Protein AF-A0A2Z6E6F2-F1 (afdb_monomer_lite)

Sequence (59 aa):
MRVHRGCIVNLDGLTEIEPLESGDARLKLRDGTLLPCSRRYRAQLRERSGEPAAADVRG

Secondary structure (DSSP, 8-state):
-EEETTEE--GGGEEEEEEPTTS-EEEEETTS-EEEE-HHHHHHHHHHH---SS-----

InterPro domains:
  IPR007492 LytTR DNA-binding domain [PF04397] (1-48)
  IPR007492 LytTR DNA-binding domain [PS50930] (1-51)
  IPR046947 Transcriptional regulatory protein LytR-like [PTHR37299] (1-50)

Foldseek 3Di:
DDFDPPDDDDLVQWDDWAQDPVRWIWTQGVVRDIDTGGNVCVVVSCVVNVPVPPPPPPD

Organism: NCBI:txid2010829

Structure (mmCIF, N/CA/C/O backbone):
data_AF-A0A2Z6E6F2-F1
#
_entry.id   AF-A0A2Z6E6F2-F1
#
loop_
_atom_site.group_PDB
_atom_site.id
_atom_site.type_symbol
_atom_site.label_atom_id
_atom_site.label_alt_id
_atom_site.label_comp_id
_atom_site.label_asym_id
_atom_site.label_entity_id
_atom_site.label_seq_id
_atom_site.pdbx_PDB_ins_code
_atom_site.Cartn_x
_atom_site.Cartn_y
_atom_site.Cartn_z
_atom_site.occupancy
_atom_site.B_iso_or_equiv
_atom_site.auth_seq_id
_atom_site.auth_comp_id
_atom_site.auth_asym_id
_atom_site.auth_atom_id
_atom_site.pdbx_PDB_model_num
ATOM 1 N N . MET A 1 1 ? -1.745 -9.507 -0.825 1.00 82.44 1 MET A N 1
ATOM 2 C CA . MET A 1 1 ? -0.453 -9.388 -1.536 1.00 82.44 1 MET A CA 1
ATOM 3 C C . MET A 1 1 ? 0.622 -8.837 -0.610 1.00 82.44 1 MET A C 1
ATOM 5 O O . MET A 1 1 ? 0.344 -7.901 0.125 1.00 82.44 1 MET A O 1
ATOM 9 N N . ARG A 1 2 ? 1.843 -9.385 -0.628 1.00 88.06 2 ARG A N 1
ATOM 10 C CA . ARG A 1 2 ? 2.954 -8.856 0.179 1.00 88.06 2 ARG A CA 1
ATOM 11 C C . ARG A 1 2 ? 3.567 -7.624 -0.490 1.00 88.06 2 ARG A C 1
ATOM 13 O O . ARG A 1 2 ? 3.905 -7.684 -1.666 1.00 88.06 2 ARG A O 1
ATOM 20 N N . VAL A 1 3 ? 3.697 -6.534 0.263 1.00 87.69 3 VAL A N 1
ATOM 21 C CA . VAL A 1 3 ? 4.181 -5.229 -0.239 1.00 87.69 3 VAL A CA 1
ATOM 22 C C . VAL A 1 3 ? 5.424 -4.728 0.490 1.00 87.69 3 VAL A C 1
ATOM 24 O O . VAL A 1 3 ? 6.129 -3.852 0.00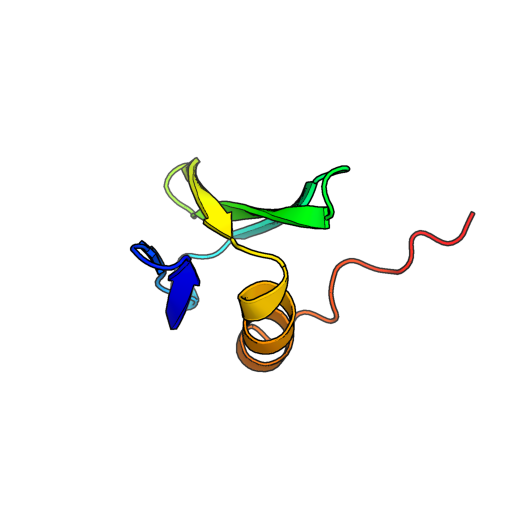0 1.00 87.69 3 VAL A O 1
ATOM 27 N N . HIS A 1 4 ? 5.738 -5.326 1.635 1.00 90.50 4 HIS A N 1
ATOM 28 C CA . HIS A 1 4 ? 6.945 -5.069 2.408 1.00 90.50 4 HIS A CA 1
ATOM 29 C C . HIS A 1 4 ? 7.350 -6.357 3.141 1.00 90.50 4 HIS A C 1
ATOM 31 O O . HIS A 1 4 ? 6.535 -7.273 3.301 1.00 90.50 4 HIS A O 1
ATOM 37 N N . ARG A 1 5 ? 8.588 -6.438 3.650 1.00 84.50 5 ARG A N 1
ATOM 38 C CA . ARG A 1 5 ? 9.099 -7.640 4.352 1.00 84.50 5 ARG A CA 1
ATOM 39 C C . ARG A 1 5 ? 8.212 -8.113 5.517 1.00 84.50 5 ARG A C 1
ATOM 41 O O . ARG A 1 5 ? 8.187 -9.300 5.819 1.00 84.50 5 ARG A O 1
ATOM 48 N N . GLY A 1 6 ? 7.417 -7.221 6.105 1.00 88.06 6 GLY A N 1
ATOM 49 C CA . GLY A 1 6 ? 6.466 -7.530 7.179 1.00 88.06 6 GLY A CA 1
ATOM 50 C C . GLY A 1 6 ? 5.034 -7.058 6.928 1.00 88.06 6 GLY A C 1
ATOM 51 O O . GLY A 1 6 ? 4.257 -7.044 7.871 1.00 88.06 6 GLY A O 1
ATOM 52 N N . CYS A 1 7 ? 4.675 -6.649 5.704 1.00 87.88 7 CYS A N 1
ATOM 53 C CA . CYS A 1 7 ? 3.348 -6.082 5.436 1.00 87.88 7 CYS A CA 1
ATOM 54 C C . CYS A 1 7 ? 2.675 -6.753 4.240 1.00 87.88 7 CYS A C 1
ATOM 56 O O . CYS A 1 7 ? 3.290 -6.961 3.186 1.00 87.88 7 CYS A O 1
ATOM 58 N N . ILE A 1 8 ? 1.392 -7.057 4.412 1.00 89.19 8 ILE A N 1
ATOM 59 C CA . ILE A 1 8 ? 0.509 -7.624 3.396 1.00 89.19 8 ILE A CA 1
ATOM 60 C C . ILE A 1 8 ? -0.691 -6.686 3.261 1.00 89.19 8 ILE A C 1
ATOM 62 O O . ILE A 1 8 ? -1.239 -6.244 4.263 1.00 89.19 8 ILE A O 1
ATOM 66 N N . VAL A 1 9 ? -1.082 -6.390 2.025 1.00 87.81 9 VAL A N 1
ATOM 67 C CA . VAL A 1 9 ? -2.232 -5.549 1.682 1.00 87.81 9 VAL A CA 1
ATOM 68 C C . VAL A 1 9 ? -3.299 -6.365 0.956 1.00 87.81 9 VAL A C 1
ATOM 70 O O . VAL A 1 9 ? -2.972 -7.317 0.236 1.00 87.81 9 VAL A O 1
ATOM 73 N N . ASN A 1 10 ? -4.565 -5.986 1.110 1.00 89.75 10 ASN A N 1
ATOM 74 C CA . ASN A 1 10 ? -5.633 -6.439 0.227 1.00 89.75 10 ASN A CA 1
ATOM 75 C C . ASN A 1 10 ? -5.721 -5.498 -0.987 1.00 89.75 10 ASN A C 1
ATOM 77 O O . ASN A 1 10 ? -5.915 -4.301 -0.803 1.00 89.75 10 ASN A O 1
ATOM 81 N N . LEU A 1 11 ? -5.567 -6.032 -2.204 1.00 84.81 11 LEU A N 1
ATOM 82 C CA . LEU A 1 11 ? -5.609 -5.231 -3.436 1.00 84.81 11 LEU A CA 1
ATOM 83 C C . LEU A 1 11 ? -6.999 -4.651 -3.705 1.00 84.81 11 LEU A C 1
ATOM 85 O O . LEU A 1 11 ? -7.093 -3.569 -4.259 1.00 84.81 11 LEU A O 1
ATOM 89 N N . ASP A 1 12 ? -8.052 -5.329 -3.249 1.00 86.31 12 ASP A N 1
ATOM 90 C CA . ASP A 1 12 ? -9.434 -4.849 -3.350 1.00 86.31 12 ASP A CA 1
ATOM 91 C C . ASP A 1 12 ? -9.661 -3.551 -2.553 1.00 86.31 12 ASP A C 1
ATOM 93 O O . ASP A 1 12 ? -10.441 -2.685 -2.931 1.00 86.31 12 ASP A O 1
ATOM 97 N N . GLY A 1 13 ? -8.919 -3.384 -1.454 1.00 86.75 13 GLY A N 1
ATOM 98 C CA . GLY A 1 13 ? -8.986 -2.196 -0.610 1.00 86.75 13 GLY A CA 1
ATOM 99 C C . GLY A 1 13 ? -8.004 -1.093 -0.996 1.00 86.75 13 GLY A C 1
ATOM 100 O O . GLY A 1 13 ? -7.975 -0.079 -0.301 1.00 86.75 13 GLY A O 1
ATOM 101 N N . LEU A 1 14 ? -7.176 -1.291 -2.026 1.00 87.38 14 LEU A N 1
ATOM 102 C CA . LEU A 1 14 ? -6.178 -0.321 -2.468 1.00 87.38 14 LEU A CA 1
ATOM 103 C C . LEU A 1 14 ? -6.853 0.779 -3.288 1.00 87.38 14 LEU A C 1
ATOM 105 O O . LEU A 1 14 ? -7.539 0.490 -4.260 1.00 87.38 14 LEU A O 1
ATOM 109 N N . THR A 1 15 ? -6.639 2.034 -2.905 1.00 89.00 15 THR A N 1
ATOM 110 C CA . THR A 1 15 ? -7.236 3.188 -3.589 1.00 89.00 15 THR A CA 1
ATOM 111 C C . THR A 1 15 ? 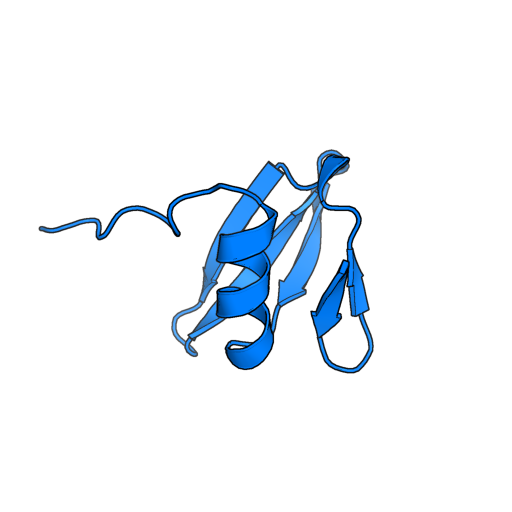-6.217 4.075 -4.280 1.00 89.00 15 THR A C 1
ATOM 113 O O . THR A 1 15 ? -6.567 4.745 -5.240 1.00 89.00 15 THR A O 1
ATOM 116 N N . GLU A 1 16 ? -4.979 4.127 -3.786 1.00 85.62 16 GLU A N 1
ATOM 117 C CA . GLU A 1 16 ? -3.950 5.017 -4.330 1.00 85.62 16 GLU A CA 1
ATOM 118 C C . GLU A 1 16 ? -2.547 4.437 -4.110 1.00 85.62 16 GLU A C 1
ATOM 120 O O . GLU A 1 16 ? -2.276 3.798 -3.084 1.00 85.62 16 GLU A O 1
ATOM 125 N N . ILE A 1 17 ? -1.646 4.689 -5.063 1.00 86.25 17 ILE A N 1
ATOM 126 C CA . ILE A 1 17 ? -0.237 4.287 -5.011 1.00 86.25 17 ILE A CA 1
ATOM 127 C C . ILE A 1 17 ? 0.645 5.513 -5.260 1.00 86.25 17 ILE A C 1
ATOM 129 O O . ILE A 1 17 ? 0.893 5.900 -6.401 1.00 86.25 17 ILE A O 1
ATOM 133 N N . GLU A 1 18 ? 1.196 6.081 -4.195 1.00 85.81 18 GLU A N 1
ATOM 134 C CA . GLU A 1 18 ? 2.082 7.239 -4.271 1.00 85.81 18 GLU A CA 1
ATOM 135 C C . GLU A 1 18 ? 3.554 6.795 -4.343 1.00 85.81 18 GLU A C 1
ATOM 137 O O . GLU A 1 18 ? 4.050 6.143 -3.421 1.00 85.81 18 GLU A O 1
ATOM 142 N N . PRO A 1 19 ? 4.301 7.087 -5.423 1.00 84.25 19 PRO A N 1
ATOM 143 C CA . PRO A 1 19 ? 5.756 6.943 -5.416 1.00 84.25 19 PRO A CA 1
ATOM 144 C C . PRO A 1 19 ? 6.401 7.911 -4.418 1.00 84.25 19 PRO A C 1
ATOM 146 O O . PRO A 1 19 ? 6.040 9.079 -4.353 1.00 84.25 19 PRO A O 1
ATOM 149 N N . LEU A 1 20 ? 7.393 7.427 -3.675 1.00 85.06 20 LEU A N 1
ATOM 150 C CA . LEU A 1 20 ? 8.241 8.251 -2.817 1.00 85.06 20 LEU A CA 1
ATOM 151 C C . LEU A 1 20 ? 9.554 8.568 -3.539 1.00 85.06 20 LEU A C 1
ATOM 153 O O . LEU A 1 20 ? 10.033 7.777 -4.351 1.00 85.06 20 LEU A O 1
ATOM 157 N N . GLU A 1 21 ? 10.179 9.687 -3.185 1.00 81.19 21 GLU A N 1
ATOM 158 C CA . GLU A 1 21 ? 11.452 10.158 -3.758 1.00 81.19 21 GLU A CA 1
ATOM 159 C C . GLU A 1 21 ? 12.607 9.174 -3.500 1.00 81.19 21 GLU A C 1
ATOM 161 O O . GLU A 1 21 ? 13.479 8.966 -4.340 1.00 81.19 21 GLU A O 1
ATOM 166 N N . SER A 1 22 ? 12.564 8.459 -2.370 1.00 80.75 22 SER A N 1
ATOM 167 C CA . SER A 1 22 ? 13.477 7.348 -2.059 1.00 80.75 22 SER A CA 1
ATOM 168 C C . SER A 1 22 ? 13.268 6.122 -2.965 1.00 80.75 22 SER A C 1
ATOM 170 O O . SER A 1 22 ? 14.027 5.156 -2.912 1.00 80.75 22 SER A O 1
ATOM 172 N N . GLY A 1 23 ? 12.239 6.141 -3.815 1.00 81.81 23 GLY A N 1
ATOM 173 C CA .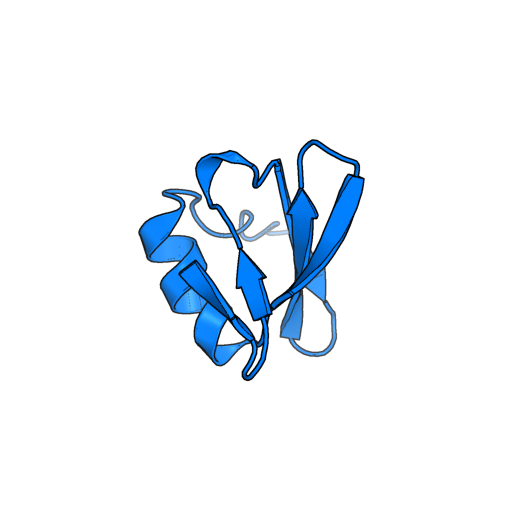 GLY A 1 23 ? 11.817 5.109 -4.760 1.00 81.81 23 GLY A CA 1
ATOM 174 C C . GLY A 1 23 ? 11.145 3.887 -4.140 1.00 81.81 23 GLY A C 1
ATOM 175 O O . GLY A 1 23 ? 10.979 2.878 -4.826 1.00 81.81 23 GLY A O 1
ATOM 176 N N . ASP A 1 24 ? 10.765 3.965 -2.869 1.00 85.94 24 ASP A N 1
ATOM 177 C CA . ASP A 1 24 ? 9.682 3.160 -2.310 1.00 85.94 24 ASP A CA 1
ATOM 178 C C . ASP A 1 24 ? 8.323 3.758 -2.719 1.00 85.94 24 ASP A C 1
ATOM 180 O O . ASP A 1 24 ? 8.254 4.726 -3.478 1.00 85.94 24 ASP A O 1
ATOM 184 N N . ALA A 1 25 ? 7.222 3.166 -2.269 1.00 88.50 25 ALA A N 1
ATOM 185 C CA . ALA A 1 25 ? 5.882 3.683 -2.517 1.00 88.50 25 ALA A CA 1
ATOM 186 C C . ALA A 1 25 ? 5.036 3.670 -1.245 1.00 88.50 25 ALA A C 1
ATOM 188 O O . ALA A 1 25 ? 5.249 2.849 -0.350 1.00 88.50 25 ALA A O 1
ATOM 189 N N . ARG A 1 26 ? 4.051 4.558 -1.178 1.00 90.56 26 ARG A N 1
ATOM 190 C CA . ARG A 1 26 ? 2.998 4.574 -0.170 1.00 90.56 26 ARG A CA 1
ATOM 191 C C . ARG A 1 26 ? 1.706 4.085 -0.797 1.00 90.56 26 ARG A C 1
ATOM 193 O O . ARG A 1 26 ? 1.322 4.523 -1.872 1.00 90.56 26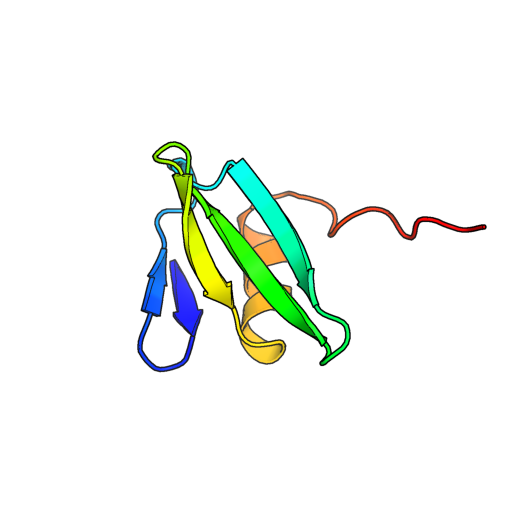 ARG A O 1
ATOM 200 N N . LEU A 1 27 ? 1.058 3.150 -0.124 1.00 90.12 27 LEU A N 1
ATOM 201 C CA . LEU A 1 27 ? -0.234 2.616 -0.522 1.00 90.12 27 LEU A CA 1
ATOM 202 C C . LEU A 1 27 ? -1.290 3.211 0.377 1.00 90.12 27 LEU A C 1
ATOM 204 O O . LEU A 1 27 ? -1.156 3.122 1.597 1.00 90.12 27 LEU A O 1
ATOM 208 N N . LYS A 1 28 ? -2.336 3.764 -0.213 1.00 91.38 28 LYS A N 1
ATOM 209 C CA . LYS A 1 28 ? -3.493 4.266 0.511 1.00 91.38 28 LYS A CA 1
ATOM 210 C C . LYS A 1 28 ? -4.642 3.299 0.324 1.00 91.38 28 LYS A C 1
ATOM 212 O O . LYS A 1 28 ? -4.925 2.878 -0.797 1.00 91.38 28 LYS A O 1
ATOM 217 N N . LEU A 1 29 ? -5.245 2.902 1.434 1.00 89.62 29 LEU A N 1
ATOM 218 C CA . LEU A 1 29 ? -6.411 2.030 1.442 1.00 89.62 29 LEU A CA 1
ATOM 219 C C . LEU A 1 29 ? -7.691 2.852 1.519 1.00 89.62 29 LEU A C 1
ATOM 221 O O . LEU A 1 29 ? -7.666 4.000 1.962 1.00 89.62 29 LEU A O 1
ATOM 225 N N . ARG A 1 30 ? -8.826 2.228 1.188 1.00 88.25 30 ARG A N 1
ATOM 226 C CA . ARG A 1 30 ? -10.148 2.880 1.239 1.00 88.25 30 ARG A CA 1
ATOM 227 C C . ARG A 1 30 ? -10.497 3.456 2.608 1.00 88.25 30 ARG A C 1
ATOM 229 O O . ARG A 1 30 ? -11.259 4.405 2.700 1.00 88.25 30 ARG A O 1
ATOM 236 N N . ASP A 1 31 ? -9.944 2.855 3.655 1.00 88.25 31 ASP A N 1
ATOM 237 C CA . ASP A 1 31 ? -10.133 3.260 5.048 1.00 88.25 31 ASP A CA 1
ATOM 238 C C . ASP A 1 31 ? -9.228 4.447 5.448 1.00 88.25 31 ASP A C 1
ATOM 240 O O . ASP A 1 31 ? -9.240 4.907 6.580 1.00 88.25 31 ASP A O 1
ATOM 244 N N . GLY A 1 32 ? -8.389 4.936 4.529 1.00 89.44 32 GLY A N 1
ATOM 245 C CA . GLY A 1 32 ? -7.392 5.980 4.785 1.00 89.44 32 GLY A CA 1
ATOM 246 C C . GLY A 1 32 ? -6.070 5.457 5.352 1.00 89.44 32 GLY A C 1
ATOM 247 O O . GLY A 1 32 ? -5.117 6.220 5.495 1.00 89.44 32 GLY A O 1
ATOM 248 N N . THR A 1 33 ? -5.969 4.155 5.631 1.00 90.50 33 THR A N 1
ATOM 249 C CA . THR A 1 33 ? -4.723 3.528 6.095 1.00 90.50 33 THR A CA 1
ATOM 250 C C . THR A 1 33 ? -3.614 3.674 5.051 1.00 90.50 33 THR A C 1
ATOM 252 O O . THR A 1 33 ? -3.814 3.359 3.877 1.00 90.50 33 THR A O 1
ATOM 255 N N . LEU A 1 34 ? -2.424 4.089 5.497 1.00 90.88 34 LEU A N 1
ATOM 256 C CA . LEU A 1 34 ? -1.228 4.213 4.667 1.00 90.88 34 LEU A CA 1
ATOM 257 C C . LEU A 1 34 ? -0.233 3.089 4.971 1.00 90.88 34 LEU A C 1
ATOM 259 O O . LEU A 1 34 ? 0.222 2.949 6.106 1.00 90.88 34 LEU A O 1
ATOM 263 N N . LEU A 1 35 ? 0.151 2.321 3.953 1.00 89.44 35 LEU A N 1
ATOM 264 C CA . LEU A 1 35 ? 1.121 1.233 4.074 1.00 89.44 35 LEU A CA 1
ATOM 265 C C . LEU A 1 35 ? 2.385 1.509 3.253 1.00 89.44 35 LEU A C 1
ATOM 267 O O . LEU A 1 35 ? 2.289 1.937 2.102 1.00 89.44 35 LEU A O 1
ATOM 271 N N . PRO A 1 36 ? 3.580 1.223 3.796 1.00 90.19 36 PRO A N 1
ATOM 272 C CA . PRO A 1 36 ? 4.803 1.269 3.013 1.00 90.19 36 PRO A CA 1
ATOM 273 C C . PRO A 1 36 ? 4.853 0.093 2.032 1.00 90.19 36 PRO A C 1
ATOM 275 O O . PRO A 1 36 ? 4.528 -1.050 2.370 1.00 90.19 36 PRO A O 1
ATOM 278 N N . CYS A 1 37 ? 5.330 0.363 0.825 1.00 89.06 37 CYS A N 1
ATOM 279 C CA . CYS A 1 37 ? 5.599 -0.626 -0.202 1.00 89.06 37 CYS A CA 1
ATOM 280 C C . CYS A 1 37 ? 7.050 -0.496 -0.657 1.00 89.06 37 CYS A C 1
ATOM 282 O O . CYS A 1 37 ? 7.457 0.553 -1.154 1.00 89.06 37 CYS A O 1
ATOM 284 N N . SER A 1 38 ? 7.845 -1.559 -0.489 1.00 87.75 38 SER A N 1
ATOM 285 C CA . SER A 1 38 ? 9.234 -1.498 -0.942 1.00 87.75 38 SER A CA 1
ATOM 286 C C . SER A 1 38 ? 9.310 -1.506 -2.461 1.00 87.75 38 SER A C 1
ATOM 288 O O . SER A 1 38 ? 8.566 -2.243 -3.117 1.00 87.75 38 SER A O 1
ATOM 290 N N . ARG A 1 39 ? 10.316 -0.822 -3.013 1.00 84.62 39 ARG A N 1
ATOM 291 C CA . ARG A 1 39 ? 10.605 -0.803 -4.460 1.00 84.62 39 ARG A CA 1
ATOM 292 C C . ARG A 1 39 ? 10.542 -2.182 -5.138 1.00 84.62 39 ARG A C 1
ATOM 294 O O . ARG A 1 39 ? 9.976 -2.313 -6.218 1.00 84.62 39 ARG A O 1
ATOM 301 N N . ARG A 1 40 ? 11.084 -3.227 -4.495 1.00 83.88 40 ARG A N 1
ATOM 302 C CA . ARG A 1 40 ? 11.074 -4.610 -5.020 1.00 83.88 40 ARG A CA 1
ATOM 303 C C . ARG A 1 40 ? 9.673 -5.214 -5.150 1.00 83.88 40 ARG A C 1
ATOM 305 O O . ARG A 1 40 ? 9.443 -5.998 -6.061 1.00 83.88 40 ARG A O 1
ATOM 312 N N . TYR A 1 41 ? 8.752 -4.859 -4.258 1.00 86.62 41 TYR A N 1
ATOM 313 C CA . TYR A 1 41 ? 7.372 -5.344 -4.307 1.00 86.62 41 TYR A CA 1
ATOM 314 C C . TYR A 1 41 ? 6.471 -4.438 -5.153 1.00 86.62 41 TYR A C 1
ATOM 316 O O . TYR A 1 41 ? 5.454 -4.917 -5.640 1.00 86.62 41 TYR A O 1
ATOM 324 N N . ARG A 1 42 ? 6.851 -3.171 -5.387 1.00 81.94 42 ARG A N 1
ATOM 325 C CA . ARG A 1 42 ? 6.111 -2.228 -6.247 1.00 81.94 42 ARG A CA 1
ATOM 326 C C . ARG A 1 42 ? 5.918 -2.759 -7.668 1.00 81.94 42 ARG A C 1
ATOM 328 O O . ARG A 1 42 ? 4.831 -2.619 -8.212 1.00 81.94 42 ARG A O 1
ATOM 335 N N . ALA A 1 43 ? 6.947 -3.368 -8.264 1.00 81.19 43 ALA A N 1
ATOM 336 C CA . ALA A 1 43 ? 6.844 -3.945 -9.609 1.00 81.19 43 ALA A CA 1
ATOM 337 C C . ALA A 1 43 ? 5.764 -5.035 -9.660 1.00 81.19 43 ALA A C 1
ATOM 339 O O . ALA A 1 43 ? 4.835 -4.965 -10.453 1.00 81.19 43 ALA A O 1
ATOM 340 N N . GLN A 1 44 ? 5.831 -5.963 -8.710 1.00 83.94 44 GLN A N 1
ATOM 341 C CA . GLN A 1 44 ? 4.866 -7.046 -8.576 1.00 83.94 44 GLN A CA 1
ATOM 342 C C . GLN A 1 44 ? 3.459 -6.512 -8.253 1.00 83.94 44 GLN A C 1
ATOM 344 O O . GLN A 1 44 ? 2.462 -7.067 -8.706 1.00 83.94 44 GLN A O 1
ATOM 349 N N . LEU A 1 45 ? 3.372 -5.437 -7.457 1.00 84.38 45 LEU A N 1
ATOM 350 C CA . LEU A 1 45 ? 2.117 -4.774 -7.107 1.00 84.38 45 LEU A CA 1
ATOM 351 C C . LEU A 1 45 ? 1.453 -4.210 -8.355 1.00 84.38 45 LEU A C 1
ATOM 353 O O . LEU A 1 45 ? 0.290 -4.506 -8.576 1.00 84.38 45 LEU A O 1
ATOM 357 N N . ARG A 1 46 ? 2.215 -3.492 -9.185 1.00 79.25 46 ARG A N 1
ATOM 358 C CA . ARG A 1 46 ? 1.772 -2.931 -10.468 1.00 79.25 46 ARG A CA 1
ATOM 359 C C . ARG A 1 46 ? 1.205 -4.003 -11.400 1.00 79.25 46 ARG A C 1
ATOM 361 O O . ARG A 1 46 ? 0.148 -3.812 -11.985 1.00 79.25 46 ARG A O 1
ATOM 368 N N . GLU A 1 47 ? 1.889 -5.139 -11.517 1.00 82.50 47 GLU A N 1
ATOM 369 C CA . GLU A 1 47 ? 1.419 -6.261 -12.342 1.00 82.50 47 GLU A CA 1
ATOM 370 C C . GLU A 1 47 ? 0.087 -6.836 -11.843 1.00 82.50 47 GLU A C 1
ATOM 372 O O . GLU A 1 47 ? -0.738 -7.285 -12.633 1.00 82.50 47 GLU A O 1
ATOM 377 N N . ARG A 1 48 ? -0.129 -6.829 -10.524 1.00 84.19 48 ARG A N 1
ATOM 378 C CA . ARG A 1 48 ? -1.298 -7.440 -9.879 1.00 84.19 48 ARG A CA 1
ATOM 379 C C . ARG A 1 48 ? -2.485 -6.494 -9.734 1.00 84.19 48 ARG A C 1
ATOM 381 O O . ARG A 1 48 ? -3.614 -6.969 -9.764 1.00 84.19 48 ARG A O 1
ATOM 388 N N . SER A 1 49 ? -2.247 -5.200 -9.526 1.00 76.25 49 SER A N 1
ATOM 389 C CA . SER A 1 49 ? -3.307 -4.197 -9.402 1.00 76.25 49 SER A CA 1
ATOM 390 C C . SER A 1 49 ? -3.894 -3.803 -10.756 1.00 76.25 49 SER A C 1
ATOM 392 O O . SER A 1 49 ? -4.920 -3.136 -10.789 1.00 76.25 49 SER A O 1
ATOM 394 N N . GLY A 1 50 ? -3.263 -4.193 -11.873 1.00 67.75 50 GLY A N 1
ATOM 395 C CA . GLY A 1 50 ? -3.694 -3.797 -13.218 1.00 67.75 50 GLY A CA 1
ATOM 396 C C . GLY A 1 50 ? -3.524 -2.300 -13.486 1.00 67.75 50 GLY A C 1
ATOM 397 O O . GLY A 1 50 ? -3.848 -1.823 -14.570 1.00 67.75 50 GLY A O 1
ATOM 398 N N . GLU A 1 51 ? -2.987 -1.562 -12.512 1.00 58.28 51 GLU A N 1
ATOM 399 C CA . GLU A 1 51 ? -2.716 -0.147 -12.626 1.00 58.28 51 GLU A CA 1
ATOM 400 C C . GLU A 1 51 ? -1.423 0.005 -13.428 1.00 58.28 51 GLU A C 1
ATOM 402 O O . GLU A 1 51 ? -0.357 -0.450 -12.983 1.00 58.28 51 GLU A O 1
ATOM 407 N N . PRO A 1 52 ? -1.461 0.618 -14.624 1.00 45.44 52 PRO A N 1
ATOM 408 C CA . PRO A 1 52 ? -0.232 0.990 -15.291 1.00 45.44 52 PRO A CA 1
ATOM 409 C C . PRO A 1 52 ? 0.431 1.988 -14.350 1.00 45.44 52 PRO A C 1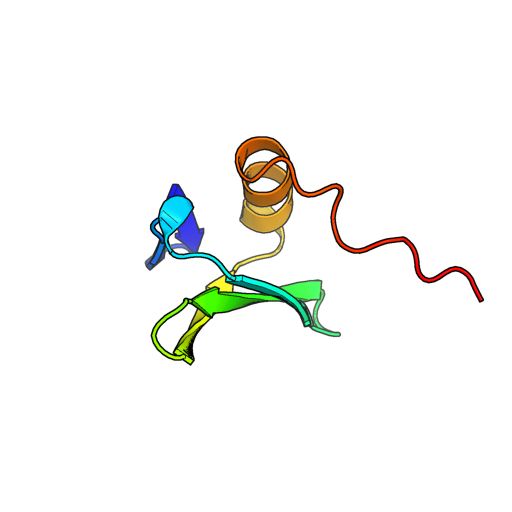
ATOM 411 O O . PRO A 1 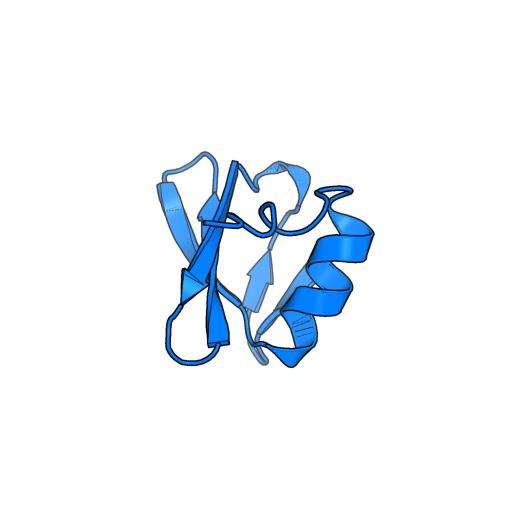52 ? -0.073 3.096 -14.228 1.00 45.44 52 PRO A O 1
ATOM 414 N N . ALA A 1 53 ? 1.476 1.555 -13.614 1.00 51.06 53 ALA A N 1
ATOM 415 C CA . ALA A 1 53 ? 2.123 2.360 -12.565 1.00 51.06 53 ALA A CA 1
ATOM 416 C C . ALA A 1 53 ? 2.125 3.785 -13.003 1.00 51.06 53 ALA A C 1
ATOM 418 O O . ALA A 1 53 ? 2.651 4.039 -14.092 1.00 51.06 53 ALA A O 1
ATOM 419 N N . ALA A 1 54 ? 1.466 4.570 -12.148 1.00 51.34 54 ALA A N 1
ATOM 420 C CA . ALA A 1 54 ? 1.346 6.004 -12.172 1.00 51.34 54 ALA A CA 1
ATOM 421 C C . ALA A 1 54 ? 2.104 6.540 -13.365 1.00 51.34 54 ALA A C 1
ATOM 423 O O . ALA A 1 54 ? 3.340 6.520 -13.335 1.00 51.34 54 ALA A O 1
ATOM 424 N N . ALA A 1 55 ? 1.322 6.835 -14.411 1.00 47.78 55 ALA A N 1
ATOM 425 C CA . ALA A 1 55 ? 1.700 7.608 -15.570 1.00 47.78 55 ALA A CA 1
ATOM 426 C C . ALA A 1 55 ? 3.062 8.248 -15.339 1.00 47.78 55 ALA A C 1
ATOM 428 O O . ALA A 1 55 ? 3.227 9.026 -14.402 1.00 47.78 55 ALA A O 1
ATOM 429 N N . ASP A 1 56 ? 4.029 7.858 -16.162 1.00 46.91 56 ASP A N 1
ATOM 430 C CA . ASP A 1 56 ? 5.112 8.741 -16.550 1.00 46.91 56 ASP A CA 1
ATOM 431 C C . ASP A 1 56 ? 4.468 10.119 -16.766 1.00 46.91 56 ASP A C 1
ATOM 433 O O . ASP A 1 56 ? 3.840 10.363 -17.797 1.00 46.91 56 ASP A O 1
ATOM 437 N N . VAL A 1 57 ? 4.463 10.962 -15.725 1.00 49.50 57 VAL A N 1
ATOM 438 C CA . VAL A 1 57 ? 4.007 12.344 -15.814 1.00 49.50 57 VAL A CA 1
ATOM 439 C C . VAL A 1 57 ? 5.166 13.022 -16.508 1.00 49.50 57 VAL A C 1
ATOM 441 O O . VAL A 1 57 ? 6.052 13.608 -15.894 1.00 49.50 57 VAL A O 1
ATOM 444 N N . ARG A 1 58 ? 5.204 12.772 -17.811 1.00 37.66 58 ARG A N 1
ATOM 445 C CA . ARG A 1 58 ? 6.088 13.370 -18.779 1.00 37.66 58 ARG A CA 1
ATOM 446 C C . ARG A 1 58 ? 5.687 14.837 -18.836 1.00 37.66 58 ARG A C 1
ATOM 448 O O . ARG A 1 58 ? 4.683 15.188 -19.455 1.00 37.66 58 ARG A O 1
ATOM 455 N N . GLY A 1 59 ? 6.419 15.651 -18.087 1.00 35.81 59 GLY A N 1
ATOM 456 C CA . GLY A 1 59 ? 6.775 16.993 -18.531 1.00 35.81 59 GLY A CA 1
ATOM 457 C C . GLY A 1 59 ? 7.953 16.886 -19.484 1.00 35.81 59 GLY A C 1
ATOM 458 O O . GLY A 1 59 ? 8.843 16.049 -19.205 1.00 35.81 59 GLY A O 1
#

pLDDT: mean 80.02, std 14.73, range [35.81, 91.38]

Radius of gyration: 10.83 Å; chains: 1; bounding box: 24×26×26 Å